Protein AF-A0A9W6TQU8-F1 (afdb_monomer_lite)

Structure (mmCIF, N/CA/C/O backbone):
data_AF-A0A9W6TQU8-F1
#
_entry.id   AF-A0A9W6TQU8-F1
#
loop_
_atom_site.group_PDB
_atom_site.id
_atom_site.type_symbol
_atom_site.label_atom_id
_atom_site.label_alt_id
_atom_site.label_comp_id
_atom_site.label_asym_id
_atom_site.label_entity_id
_atom_site.label_seq_id
_atom_site.pdbx_PDB_ins_code
_atom_site.Cartn_x
_atom_site.Cartn_y
_atom_site.Cartn_z
_atom_site.occupancy
_atom_site.B_iso_or_equiv
_atom_site.auth_seq_id
_atom_site.auth_comp_id
_atom_site.auth_asym_id
_atom_site.auth_atom_id
_atom_site.pdbx_PDB_model_num
ATOM 1 N N . MET A 1 1 ? 0.320 48.244 9.649 1.00 40.88 1 MET A N 1
ATOM 2 C CA . MET A 1 1 ? 0.450 46.992 8.879 1.00 40.88 1 MET A CA 1
ATOM 3 C C . MET A 1 1 ? -0.701 47.000 7.885 1.00 40.88 1 MET A C 1
ATOM 5 O O . MET A 1 1 ? -1.806 46.670 8.280 1.00 40.88 1 MET A O 1
ATOM 9 N N . SER A 1 2 ? -0.618 47.797 6.825 1.00 43.78 2 SER A N 1
ATOM 10 C CA . SER A 1 2 ? 0.072 47.586 5.537 1.00 43.78 2 SER A CA 1
ATOM 11 C C . SER A 1 2 ? -1.009 47.312 4.492 1.00 43.78 2 SER A C 1
ATOM 13 O O . SER A 1 2 ? -1.673 46.282 4.547 1.00 43.78 2 SER A O 1
ATOM 15 N N . GLU A 1 3 ? -1.214 48.307 3.631 1.00 45.12 3 GLU A N 1
ATOM 16 C CA . GLU A 1 3 ? -2.130 48.325 2.491 1.00 45.12 3 GLU A CA 1
ATOM 17 C C . GLU A 1 3 ? -1.761 47.236 1.476 1.00 45.12 3 GLU A C 1
ATOM 19 O O . GLU A 1 3 ? -0.584 46.993 1.213 1.00 45.12 3 GLU A O 1
ATOM 24 N N . ILE A 1 4 ? -2.775 46.584 0.907 1.00 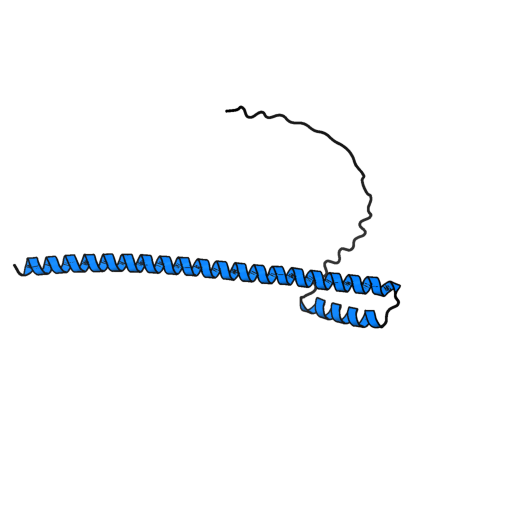45.75 4 ILE A N 1
ATOM 25 C CA . ILE A 1 4 ? -2.624 45.740 -0.279 1.00 45.75 4 ILE A CA 1
ATOM 26 C C . ILE A 1 4 ? -2.769 46.671 -1.481 1.00 45.75 4 ILE A C 1
ATOM 28 O O . ILE A 1 4 ? -3.849 47.204 -1.726 1.00 45.75 4 ILE A O 1
ATOM 32 N N . VAL A 1 5 ? -1.658 46.887 -2.179 1.00 48.31 5 VAL A N 1
ATOM 33 C CA . VAL A 1 5 ? -1.605 47.571 -3.471 1.00 48.31 5 VAL A CA 1
ATOM 34 C C . VAL A 1 5 ? -1.858 46.528 -4.558 1.00 48.31 5 VAL A C 1
ATOM 36 O O . VAL A 1 5 ? -1.161 45.514 -4.613 1.00 48.31 5 VAL A O 1
ATOM 39 N N . SER A 1 6 ? -2.861 46.785 -5.392 1.00 49.47 6 SER A N 1
ATOM 40 C CA . SER A 1 6 ? -3.073 46.140 -6.690 1.00 49.47 6 SER A CA 1
ATOM 41 C C . SER A 1 6 ? -2.613 47.105 -7.783 1.00 49.47 6 SER A C 1
ATOM 43 O O . SER A 1 6 ? -2.962 48.274 -7.673 1.00 49.47 6 SER A O 1
ATOM 45 N N . GLU A 1 7 ? -1.873 46.614 -8.782 1.00 53.84 7 GLU A N 1
ATOM 46 C CA . GLU A 1 7 ? -1.603 47.162 -10.140 1.00 53.84 7 GLU A CA 1
ATOM 47 C C . GLU A 1 7 ? -0.506 46.240 -10.736 1.00 53.84 7 GLU A C 1
ATOM 49 O O . GLU A 1 7 ? 0.522 46.033 -10.093 1.00 53.84 7 GLU A O 1
ATOM 54 N N . GLU A 1 8 ? -0.788 45.337 -11.681 1.00 52.84 8 GLU A N 1
ATOM 55 C CA . GLU A 1 8 ? -0.974 45.472 -13.145 1.00 52.84 8 GLU A CA 1
ATOM 56 C C . GLU A 1 8 ? 0.306 45.788 -13.963 1.00 52.84 8 GLU A C 1
ATOM 58 O O . GLU A 1 8 ? 1.149 46.586 -13.566 1.00 52.84 8 GLU A O 1
ATOM 63 N N . ASP A 1 9 ? 0.374 45.104 -15.116 1.00 45.53 9 ASP A N 1
ATOM 64 C CA . ASP A 1 9 ? 1.090 45.399 -16.371 1.00 45.53 9 ASP A CA 1
ATOM 65 C C . ASP A 1 9 ? 2.457 44.760 -16.722 1.00 45.53 9 ASP A C 1
ATOM 67 O O . ASP A 1 9 ? 3.528 45.096 -16.217 1.00 45.53 9 ASP A O 1
ATOM 71 N N . ASP A 1 10 ? 2.354 43.831 -17.688 1.00 49.56 10 ASP A N 1
ATOM 72 C CA . ASP A 1 10 ? 3.027 43.777 -18.995 1.00 49.56 10 ASP A CA 1
ATOM 73 C C . ASP A 1 10 ? 4.530 44.081 -19.108 1.00 49.56 10 ASP A C 1
ATOM 75 O O . ASP A 1 10 ? 4.965 45.230 -19.064 1.00 49.56 10 ASP A O 1
ATOM 79 N N . ASN A 1 11 ? 5.305 43.070 -19.536 1.00 48.34 11 ASN A N 1
ATOM 80 C CA . ASN A 1 11 ? 6.217 43.310 -20.657 1.00 48.34 11 ASN A CA 1
ATOM 81 C C . ASN A 1 11 ? 6.527 42.056 -21.493 1.00 48.34 11 ASN A C 1
ATOM 83 O O . ASN A 1 11 ? 7.055 41.051 -21.017 1.00 48.34 11 ASN A O 1
ATOM 87 N N . SER A 1 12 ? 6.219 42.203 -22.776 1.00 48.81 12 SER A N 1
ATOM 88 C CA . SER A 1 12 ? 6.588 41.378 -23.921 1.00 48.81 12 SER A CA 1
ATOM 89 C C . SER A 1 12 ? 8.109 41.288 -24.112 1.00 48.81 12 SER A C 1
ATOM 91 O O . SER A 1 12 ? 8.805 42.298 -24.019 1.00 48.81 12 SER A O 1
ATOM 93 N N . SER A 1 13 ? 8.620 40.116 -24.504 1.00 51.28 13 SER A N 1
ATOM 94 C CA . SER A 1 13 ? 9.590 40.079 -25.604 1.00 51.28 13 SER A CA 1
ATOM 95 C C . SER A 1 13 ? 9.556 38.735 -26.329 1.00 51.28 13 SER A C 1
ATOM 97 O O . SER A 1 13 ? 9.831 37.681 -25.755 1.00 51.28 13 SER A O 1
ATOM 99 N N . GLU A 1 14 ? 9.230 38.829 -27.608 1.00 54.16 14 GLU A N 1
ATOM 100 C CA . GLU A 1 14 ? 9.366 37.830 -28.659 1.00 54.16 14 GLU A CA 1
ATOM 101 C C . GLU A 1 14 ? 10.739 37.138 -28.626 1.00 54.16 14 GLU A C 1
ATOM 103 O O . GLU A 1 14 ? 11.772 37.778 -28.430 1.00 54.16 14 GLU A O 1
ATOM 108 N N . GLY A 1 15 ? 10.754 35.824 -28.849 1.00 38.88 15 GLY A N 1
ATOM 109 C CA . GLY A 1 15 ? 11.986 35.043 -28.904 1.00 38.88 15 GLY A CA 1
ATOM 110 C C . GLY A 1 15 ? 11.756 33.672 -29.523 1.00 38.88 15 GLY A C 1
ATOM 111 O O . GLY A 1 15 ? 11.471 32.713 -28.818 1.00 38.88 15 GLY A O 1
ATOM 112 N N . ASP A 1 16 ? 11.890 33.631 -30.846 1.00 43.00 16 ASP A N 1
ATOM 113 C CA . ASP A 1 16 ? 12.084 32.460 -31.703 1.00 43.00 16 ASP A CA 1
ATOM 114 C C . ASP A 1 16 ? 11.022 31.353 -31.679 1.00 43.00 16 ASP A C 1
ATOM 116 O O . ASP A 1 16 ? 11.099 30.335 -30.987 1.00 43.00 16 ASP A O 1
ATOM 120 N N . ILE A 1 17 ? 10.095 31.505 -32.626 1.00 40.75 17 ILE A N 1
ATOM 121 C CA . ILE A 1 17 ? 9.400 30.403 -33.284 1.00 40.75 17 ILE A CA 1
ATOM 122 C C . ILE A 1 17 ? 10.469 29.522 -33.951 1.00 40.75 17 ILE A C 1
ATOM 124 O O . ILE A 1 17 ? 10.857 29.724 -35.099 1.00 40.75 17 ILE A O 1
ATOM 128 N N . CYS A 1 18 ? 10.975 28.529 -33.222 1.00 38.09 18 CYS A N 1
ATOM 129 C CA . CYS A 1 18 ? 11.589 27.369 -33.850 1.00 38.09 18 CYS A CA 1
ATOM 130 C C . CYS A 1 18 ? 10.469 26.582 -34.535 1.00 38.09 18 CYS A C 1
ATOM 132 O O . CYS A 1 18 ? 9.783 25.788 -33.890 1.00 38.09 18 CYS A O 1
ATOM 134 N N . GLU A 1 19 ? 10.303 26.784 -35.844 1.00 51.03 19 GLU A N 1
ATOM 135 C CA . GLU A 1 19 ? 9.623 25.841 -36.733 1.00 51.03 19 GLU A CA 1
ATOM 136 C C . GLU A 1 19 ? 10.401 24.517 -36.722 1.00 51.03 19 GLU A C 1
ATOM 138 O O . GLU A 1 19 ? 11.203 24.205 -37.600 1.00 51.03 19 GLU A O 1
ATOM 143 N N . ARG A 1 20 ? 10.210 23.730 -35.664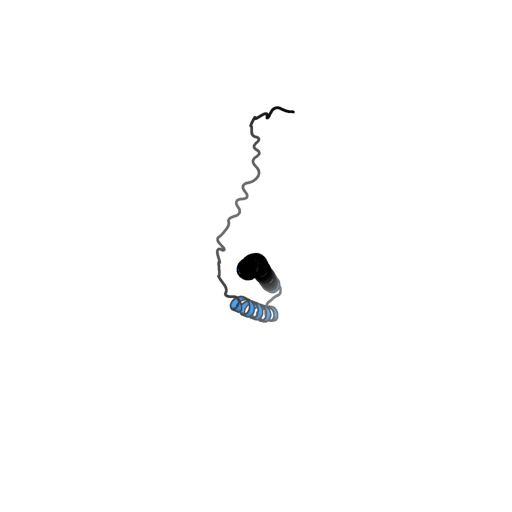 1.00 46.44 20 ARG A N 1
ATOM 144 C CA . ARG A 1 20 ? 10.575 22.325 -35.654 1.00 46.44 20 ARG A CA 1
ATOM 145 C C . ARG A 1 20 ? 9.352 21.594 -36.165 1.00 46.44 20 ARG A C 1
ATOM 147 O O . ARG A 1 20 ? 8.390 21.415 -35.426 1.00 46.44 20 ARG A O 1
ATOM 154 N N . THR A 1 21 ? 9.402 21.210 -37.434 1.00 43.12 21 THR A N 1
ATOM 155 C CA . THR A 1 21 ? 8.532 20.199 -38.029 1.00 43.12 21 THR A CA 1
ATOM 156 C C . THR A 1 21 ? 8.521 18.978 -37.107 1.00 43.12 21 THR A C 1
ATOM 158 O O . THR A 1 21 ? 9.438 18.156 -37.119 1.00 43.12 21 THR A O 1
ATOM 161 N N . THR A 1 22 ? 7.524 18.898 -36.227 1.00 46.09 22 THR A N 1
ATOM 162 C CA . THR A 1 22 ? 7.189 17.678 -35.504 1.00 46.09 22 THR A CA 1
ATOM 163 C C . THR A 1 22 ? 6.449 16.803 -36.492 1.00 46.09 22 THR A C 1
ATOM 165 O O . THR A 1 22 ? 5.222 16.731 -36.471 1.00 46.09 22 THR A O 1
ATOM 168 N N . ASP A 1 23 ? 7.210 16.189 -37.395 1.00 39.19 23 ASP A N 1
ATOM 169 C CA . ASP A 1 23 ? 6.730 15.010 -38.089 1.00 39.19 23 ASP A CA 1
ATOM 170 C C . ASP A 1 23 ? 6.422 13.974 -37.009 1.00 39.19 23 ASP A C 1
ATOM 172 O O . ASP A 1 23 ? 7.301 13.518 -36.271 1.00 39.19 23 ASP A O 1
ATOM 176 N N . GLU A 1 24 ? 5.122 13.730 -36.876 1.00 50.84 24 GLU A N 1
ATOM 177 C CA . GLU A 1 24 ? 4.465 12.652 -36.158 1.00 50.84 24 GLU A CA 1
ATOM 178 C C . GLU A 1 24 ? 5.359 11.420 -35.988 1.00 50.84 24 GLU A C 1
ATOM 180 O O . GLU A 1 24 ? 5.530 10.607 -36.892 1.00 50.84 24 GLU A O 1
ATOM 185 N N . TRP A 1 25 ? 5.849 11.222 -34.768 1.00 44.34 25 TRP A N 1
ATOM 186 C CA . TRP A 1 25 ? 6.158 9.886 -34.268 1.00 44.34 25 TRP A CA 1
ATOM 187 C C . TRP A 1 25 ? 5.278 9.620 -33.053 1.00 44.34 25 TRP A C 1
ATOM 189 O O . TRP A 1 25 ? 5.750 9.362 -31.949 1.00 44.34 25 TRP A O 1
ATOM 199 N N . SER A 1 26 ? 3.967 9.702 -33.278 1.00 44.62 26 SER A N 1
ATOM 200 C CA . SER A 1 26 ? 2.951 9.173 -32.372 1.00 44.62 26 SER A CA 1
ATOM 201 C C . SER A 1 26 ? 2.917 7.651 -32.516 1.00 44.62 26 SER A C 1
ATOM 203 O O . SER A 1 26 ? 2.036 7.089 -33.158 1.00 44.62 26 SER A O 1
ATOM 205 N N . LEU A 1 27 ? 3.911 6.974 -31.943 1.00 45.50 27 LEU A N 1
ATOM 206 C CA . LEU A 1 27 ? 3.827 5.548 -31.628 1.00 45.50 27 LEU A CA 1
ATOM 207 C C . LEU A 1 27 ? 3.623 5.432 -30.117 1.00 45.50 27 LEU A C 1
ATOM 209 O O . LEU A 1 27 ? 4.539 5.097 -29.370 1.00 45.50 27 LEU A O 1
ATOM 213 N N . GLU A 1 28 ? 2.400 5.728 -29.670 1.00 50.53 28 GLU A N 1
ATOM 214 C CA . GLU A 1 28 ? 1.880 5.183 -28.412 1.00 50.53 28 GLU A CA 1
ATOM 215 C C . GLU A 1 28 ? 1.642 3.679 -28.608 1.00 50.53 28 GLU A C 1
ATOM 217 O O . GLU A 1 28 ? 0.516 3.192 -28.718 1.00 50.53 28 GLU A O 1
ATOM 222 N N . GLU A 1 29 ? 2.725 2.913 -28.707 1.00 55.97 29 GLU A N 1
ATOM 223 C CA . GLU A 1 29 ? 2.641 1.465 -28.591 1.00 55.97 29 GLU A CA 1
ATOM 224 C C . GLU A 1 29 ? 2.562 1.117 -27.104 1.00 55.97 29 GLU A C 1
ATOM 226 O O . GLU A 1 29 ? 3.557 1.131 -26.381 1.00 55.97 29 GLU A O 1
ATOM 231 N N . ASN A 1 30 ? 1.346 0.818 -26.644 1.00 47.28 30 ASN A N 1
ATOM 232 C CA . ASN A 1 30 ? 1.085 0.226 -25.333 1.00 47.28 30 ASN A CA 1
ATOM 233 C C . ASN A 1 30 ? 1.622 -1.215 -25.301 1.00 47.28 30 ASN A C 1
ATOM 235 O O . ASN A 1 30 ? 0.871 -2.181 -25.451 1.00 47.28 30 ASN A O 1
ATOM 239 N N . TYR A 1 31 ? 2.934 -1.356 -25.142 1.00 49.22 31 TYR A N 1
ATOM 240 C CA . TYR A 1 31 ? 3.597 -2.639 -24.948 1.00 49.22 31 TYR A CA 1
ATOM 241 C C . TYR A 1 31 ? 3.304 -3.169 -23.542 1.00 49.22 31 TYR A C 1
ATOM 243 O O . TYR A 1 31 ? 3.503 -2.473 -22.546 1.00 49.22 31 TYR A O 1
ATOM 251 N N . LYS A 1 32 ? 2.809 -4.408 -23.447 1.00 60.16 32 LYS A N 1
ATOM 252 C CA . LYS A 1 32 ? 2.588 -5.072 -22.155 1.00 60.16 32 LYS A CA 1
ATOM 253 C C . LYS A 1 32 ? 3.941 -5.362 -21.500 1.00 60.16 32 LYS A C 1
ATOM 255 O O . LYS A 1 32 ? 4.950 -5.480 -22.185 1.00 60.16 32 LYS A O 1
ATOM 260 N N . GLU A 1 33 ? 3.968 -5.533 -20.178 1.00 55.88 33 GLU A N 1
ATOM 261 C CA . GLU A 1 33 ? 5.193 -5.736 -19.378 1.00 55.88 33 GLU A CA 1
ATOM 262 C C . GLU A 1 33 ? 6.138 -6.820 -19.954 1.00 55.88 33 GLU A C 1
ATOM 264 O O . GLU A 1 33 ? 7.355 -6.645 -19.956 1.00 55.88 33 GLU A O 1
ATOM 269 N N . GLY A 1 34 ? 5.587 -7.877 -20.570 1.00 57.78 34 GLY A N 1
ATOM 270 C CA . GLY A 1 34 ? 6.356 -8.931 -21.252 1.00 57.78 34 GLY A CA 1
ATOM 271 C C . GLY A 1 34 ? 6.918 -8.571 -22.636 1.00 57.78 34 GLY A C 1
ATOM 272 O O . GLY A 1 34 ? 7.892 -9.179 -23.077 1.00 57.78 34 GLY A O 1
ATOM 273 N N . ASP A 1 35 ? 6.365 -7.570 -23.317 1.00 63.75 35 ASP A N 1
ATOM 274 C CA . ASP A 1 35 ? 6.811 -7.166 -24.652 1.00 63.75 35 ASP A CA 1
ATOM 275 C C . ASP A 1 35 ? 8.149 -6.415 -24.579 1.00 63.75 35 ASP A C 1
ATOM 277 O O . ASP A 1 35 ? 8.991 -6.550 -25.465 1.00 63.75 35 ASP A O 1
ATOM 281 N N . THR A 1 36 ? 8.407 -5.686 -23.488 1.00 68.44 36 THR A N 1
ATOM 282 C CA . THR A 1 36 ? 9.668 -4.945 -23.307 1.00 68.44 36 THR A CA 1
ATOM 283 C C . THR A 1 36 ? 10.877 -5.867 -23.123 1.00 68.44 36 THR A C 1
ATOM 285 O O . THR A 1 36 ? 11.957 -5.564 -23.631 1.00 68.44 36 THR A O 1
ATOM 288 N N . ASP A 1 37 ? 10.703 -7.014 -22.459 1.00 74.50 37 ASP A N 1
ATOM 289 C CA . ASP A 1 37 ? 11.746 -8.032 -22.281 1.00 74.50 37 ASP A CA 1
ATOM 290 C C . ASP A 1 37 ? 12.050 -8.773 -23.585 1.00 74.50 37 ASP A C 1
ATOM 292 O O . ASP A 1 37 ? 13.212 -8.990 -23.936 1.00 74.50 37 ASP A O 1
ATOM 296 N N . VAL A 1 38 ? 11.012 -9.111 -24.353 1.00 76.75 38 VAL A N 1
ATOM 297 C CA . VAL A 1 38 ? 11.171 -9.720 -25.680 1.00 76.75 38 VAL A CA 1
ATOM 298 C C . VAL A 1 38 ? 11.884 -8.755 -26.629 1.00 76.75 38 VAL A C 1
ATOM 300 O O . VAL A 1 38 ? 12.800 -9.156 -27.350 1.00 76.75 38 VAL A O 1
ATOM 303 N N . VAL A 1 39 ? 11.527 -7.469 -26.589 1.00 78.69 39 VAL A N 1
ATOM 304 C CA . VAL A 1 39 ? 12.180 -6.428 -27.390 1.00 78.69 39 VAL A CA 1
ATOM 305 C C . VAL A 1 39 ? 13.630 -6.212 -26.945 1.00 78.69 39 VAL A C 1
ATOM 307 O O . VAL A 1 39 ? 14.506 -6.118 -27.804 1.00 78.69 39 VAL A O 1
ATOM 310 N N . ALA A 1 40 ? 13.926 -6.188 -25.643 1.00 80.19 40 ALA A N 1
ATOM 311 C CA . ALA A 1 40 ? 15.298 -6.085 -25.140 1.00 80.19 40 ALA A CA 1
ATOM 312 C C . ALA A 1 40 ? 16.160 -7.282 -25.579 1.00 80.19 40 ALA A C 1
ATOM 314 O O . ALA A 1 40 ? 17.283 -7.107 -26.056 1.00 80.19 40 ALA A O 1
ATOM 315 N N . ASN A 1 41 ? 15.624 -8.501 -25.521 1.00 81.81 41 ASN A N 1
ATOM 316 C CA . ASN A 1 41 ? 16.331 -9.686 -26.006 1.00 81.81 41 ASN A CA 1
ATOM 317 C C . ASN A 1 41 ? 16.572 -9.625 -27.521 1.00 81.81 41 ASN A C 1
ATOM 319 O O . ASN A 1 41 ? 17.694 -9.853 -27.969 1.00 81.81 41 ASN A O 1
ATOM 323 N N . GLY A 1 42 ? 15.568 -9.218 -28.304 1.00 78.75 42 GLY A N 1
ATOM 324 C CA . GLY A 1 42 ? 15.713 -9.035 -29.751 1.00 78.75 42 GLY A CA 1
ATOM 325 C C . GLY A 1 42 ? 16.751 -7.971 -30.127 1.00 78.75 42 GLY A C 1
ATOM 326 O O . GLY A 1 42 ? 17.536 -8.169 -31.053 1.00 78.75 42 GLY A O 1
ATOM 327 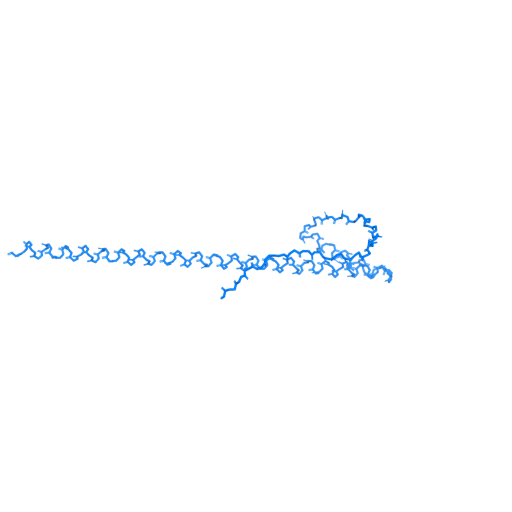N N . ILE A 1 43 ? 16.817 -6.865 -29.379 1.00 79.06 43 ILE A N 1
ATOM 328 C CA . ILE A 1 43 ? 17.837 -5.821 -29.566 1.00 79.06 43 ILE A CA 1
ATOM 329 C C . ILE A 1 43 ? 19.229 -6.348 -29.202 1.00 79.06 43 ILE A C 1
ATOM 331 O O . ILE A 1 43 ? 20.195 -6.038 -29.894 1.00 79.06 43 ILE A O 1
ATOM 335 N N . THR A 1 44 ? 19.342 -7.158 -28.146 1.00 80.19 44 THR A N 1
ATOM 336 C CA . THR A 1 44 ? 20.617 -7.766 -27.734 1.00 80.19 44 THR A CA 1
ATOM 337 C C . THR A 1 44 ? 21.158 -8.692 -28.820 1.00 80.19 44 THR A C 1
ATOM 339 O O . THR A 1 44 ? 22.342 -8.629 -29.141 1.00 80.19 44 THR A O 1
ATOM 342 N N . SER A 1 45 ? 20.290 -9.498 -29.437 1.00 78.62 45 SER A N 1
ATOM 343 C CA . SER A 1 45 ? 20.655 -10.337 -30.582 1.00 78.62 45 SER A CA 1
ATOM 344 C C . SER A 1 45 ? 21.047 -9.501 -31.805 1.00 78.62 45 SER A C 1
ATOM 346 O O . SER A 1 45 ? 22.075 -9.774 -32.416 1.00 78.62 45 SER A O 1
ATOM 348 N N . ALA A 1 46 ? 20.304 -8.435 -32.121 1.00 74.12 46 ALA A N 1
ATOM 349 C CA . ALA A 1 46 ? 20.622 -7.553 -33.248 1.00 74.12 46 ALA A CA 1
ATOM 350 C C . ALA A 1 46 ? 21.960 -6.808 -33.070 1.00 74.12 46 ALA A C 1
ATOM 352 O O . ALA A 1 46 ? 22.701 -6.625 -34.031 1.00 74.12 46 ALA A O 1
ATOM 353 N N . LEU A 1 47 ? 22.315 -6.423 -31.839 1.00 76.50 47 LEU A N 1
ATOM 354 C CA . LEU A 1 47 ? 23.587 -5.759 -31.523 1.00 76.50 47 LEU A CA 1
ATOM 355 C C . LEU A 1 47 ? 24.830 -6.615 -31.819 1.00 76.50 47 LEU A C 1
ATOM 357 O O . LEU A 1 47 ? 25.921 -6.056 -31.938 1.00 76.50 47 LEU A O 1
ATOM 361 N N . LEU A 1 48 ? 24.683 -7.941 -31.925 1.00 75.25 48 LEU A N 1
ATOM 362 C CA . LEU A 1 48 ? 25.777 -8.864 -32.242 1.00 75.25 48 LEU A CA 1
ATOM 363 C C . LEU A 1 48 ? 26.071 -8.957 -33.748 1.00 75.25 48 LEU A C 1
ATOM 365 O O . LEU A 1 48 ? 27.182 -9.325 -34.118 1.00 75.25 48 LEU A O 1
ATOM 369 N N . GLU A 1 49 ? 25.105 -8.618 -34.604 1.00 76.56 49 GLU A N 1
ATOM 370 C CA . GLU A 1 49 ? 25.177 -8.846 -36.059 1.00 76.56 49 GLU A CA 1
ATOM 371 C C . GLU A 1 49 ? 25.269 -7.549 -36.884 1.00 76.56 49 GLU A C 1
ATOM 373 O O . GLU A 1 49 ? 25.515 -7.583 -38.090 1.00 76.56 49 GLU A O 1
ATOM 378 N N . VAL A 1 50 ? 25.072 -6.394 -36.248 1.00 76.12 50 VAL A N 1
ATOM 379 C CA . VAL A 1 50 ? 24.866 -5.102 -36.913 1.00 76.12 50 VAL A CA 1
ATOM 380 C C . VAL A 1 50 ? 26.147 -4.251 -37.009 1.00 76.12 50 VAL A C 1
ATOM 382 O O . VAL A 1 50 ? 26.972 -4.229 -36.098 1.00 76.12 50 VAL A O 1
ATOM 385 N N . ASN A 1 51 ? 26.280 -3.501 -38.114 1.00 75.44 51 ASN A N 1
ATOM 386 C CA . ASN A 1 51 ? 27.362 -2.539 -38.376 1.00 75.44 51 ASN A CA 1
ATOM 387 C C . ASN A 1 51 ? 27.380 -1.374 -37.357 1.00 75.44 51 ASN A C 1
ATOM 389 O O . ASN A 1 51 ? 26.340 -0.969 -36.834 1.00 75.44 51 ASN A O 1
ATOM 393 N N . ASP A 1 52 ? 28.548 -0.772 -37.121 1.00 73.50 52 ASP A N 1
ATOM 394 C CA . ASP A 1 52 ? 28.781 0.206 -36.045 1.00 73.50 52 ASP A CA 1
ATOM 395 C C . ASP A 1 52 ? 27.844 1.432 -36.079 1.00 73.50 52 ASP A C 1
ATOM 397 O O . ASP A 1 52 ? 27.524 1.989 -35.027 1.00 73.50 52 ASP A O 1
ATOM 401 N N . GLY A 1 53 ? 27.343 1.826 -37.257 1.00 75.31 53 GLY A N 1
ATOM 402 C CA . GLY A 1 53 ? 26.395 2.940 -37.406 1.00 75.31 53 GLY A CA 1
ATOM 403 C C . GLY A 1 53 ? 25.012 2.681 -36.792 1.00 75.31 53 GLY A C 1
ATOM 404 O O . GLY A 1 53 ? 24.439 3.560 -36.151 1.00 75.31 53 GLY A O 1
ATOM 405 N N . ASP A 1 54 ? 24.494 1.461 -36.919 1.00 78.69 54 ASP A N 1
ATOM 406 C CA . ASP A 1 54 ? 23.183 1.077 -36.378 1.00 78.69 54 ASP A CA 1
ATOM 407 C C . ASP A 1 54 ? 23.289 0.592 -34.924 1.00 78.69 54 ASP A C 1
ATOM 409 O O . ASP A 1 54 ? 22.329 0.669 -34.151 1.00 78.69 54 ASP A O 1
ATOM 413 N N . LYS A 1 55 ? 24.486 0.168 -34.502 1.00 82.75 55 LYS A N 1
ATOM 414 C CA . LYS A 1 55 ? 24.782 -0.249 -33.127 1.00 82.75 55 LYS A CA 1
ATOM 415 C C . LYS A 1 55 ? 24.437 0.837 -32.107 1.00 82.75 55 LYS A C 1
ATOM 417 O O . LYS A 1 55 ? 23.810 0.543 -31.091 1.00 82.75 55 LYS A O 1
ATOM 422 N N . ALA A 1 56 ? 24.757 2.099 -32.402 1.00 85.06 56 ALA A N 1
ATOM 423 C CA . ALA A 1 56 ? 24.424 3.230 -31.533 1.00 85.06 56 ALA A CA 1
ATOM 424 C C . ALA A 1 56 ? 22.905 3.386 -31.321 1.00 85.06 56 ALA A C 1
ATOM 426 O O . ALA A 1 56 ? 22.451 3.598 -30.195 1.00 85.06 56 ALA A O 1
ATOM 427 N N . LYS A 1 57 ? 22.102 3.208 -32.379 1.00 86.12 57 LYS A N 1
ATOM 428 C CA . LYS A 1 57 ? 20.632 3.266 -32.318 1.00 86.12 57 LYS A CA 1
ATOM 429 C C . LYS A 1 57 ? 20.061 2.144 -31.451 1.00 86.12 57 LYS A C 1
ATOM 431 O O . LYS A 1 57 ? 19.186 2.390 -30.619 1.00 86.12 57 LYS A O 1
ATOM 436 N N . TYR A 1 58 ? 20.564 0.923 -31.620 1.00 83.81 58 TYR A N 1
ATOM 437 C CA . TYR A 1 58 ? 20.139 -0.220 -30.815 1.00 83.81 58 TYR A CA 1
ATOM 438 C C . TYR A 1 58 ? 20.563 -0.088 -29.345 1.00 83.81 58 TYR A C 1
ATOM 440 O O . TYR A 1 58 ? 19.758 -0.374 -28.459 1.00 83.81 58 TYR A O 1
ATOM 448 N N . MET A 1 59 ? 21.765 0.428 -29.062 1.00 86.19 59 MET A N 1
ATOM 449 C CA . MET A 1 59 ? 22.200 0.715 -27.689 1.00 86.19 59 MET A CA 1
ATOM 450 C C . MET A 1 59 ? 21.338 1.793 -27.029 1.00 86.19 59 MET A C 1
ATOM 452 O O . MET A 1 59 ? 20.909 1.614 -25.892 1.00 86.19 59 MET A O 1
ATOM 456 N N . TYR A 1 60 ? 21.019 2.876 -27.743 1.00 88.62 60 TYR A N 1
ATOM 457 C CA . TYR A 1 60 ? 20.104 3.898 -27.235 1.00 88.62 60 TYR A CA 1
ATOM 458 C C . TYR A 1 60 ? 18.721 3.310 -26.922 1.00 88.62 60 TYR A C 1
ATOM 460 O O . TYR A 1 60 ? 18.179 3.547 -25.843 1.00 88.62 60 TYR A O 1
ATOM 468 N N . LYS A 1 61 ? 18.171 2.485 -27.826 1.00 89.19 61 LYS A N 1
ATOM 469 C CA . LYS A 1 61 ? 16.880 1.817 -27.604 1.00 89.19 61 LYS A CA 1
ATOM 470 C C . LYS A 1 61 ? 16.920 0.908 -26.371 1.00 89.19 61 LYS A C 1
ATOM 472 O O . LYS A 1 61 ? 15.966 0.913 -25.601 1.00 89.19 61 LYS A O 1
ATOM 477 N N . MET A 1 62 ? 18.024 0.191 -26.150 1.00 88.69 62 MET A N 1
ATOM 478 C CA . MET A 1 62 ? 18.217 -0.628 -24.950 1.00 88.69 62 MET A CA 1
ATOM 479 C C . MET A 1 62 ? 18.211 0.212 -23.671 1.00 88.69 62 MET A C 1
ATOM 481 O O . MET A 1 62 ? 17.463 -0.087 -22.745 1.00 88.69 62 MET A O 1
ATOM 485 N N . MET A 1 63 ? 19.012 1.280 -23.634 1.00 89.00 63 MET A N 1
ATOM 486 C CA . MET A 1 63 ? 19.107 2.166 -22.470 1.00 89.00 63 MET A CA 1
ATOM 487 C C . MET A 1 63 ? 17.756 2.811 -22.150 1.00 89.00 63 MET A C 1
ATOM 489 O O . MET A 1 63 ? 17.365 2.885 -20.988 1.00 89.00 63 MET A O 1
ATOM 493 N N . ARG A 1 64 ? 17.004 3.223 -23.179 1.00 92.06 64 ARG A N 1
ATOM 494 C CA . ARG A 1 64 ? 15.661 3.787 -23.007 1.00 92.06 64 ARG A CA 1
ATOM 495 C C . ARG A 1 64 ? 14.695 2.782 -22.377 1.00 92.06 64 ARG A C 1
ATOM 497 O O . ARG A 1 64 ? 13.996 3.138 -21.438 1.00 92.06 64 ARG A O 1
ATOM 504 N N . LEU A 1 65 ? 14.678 1.539 -22.864 1.00 90.00 65 LEU A N 1
ATOM 505 C CA . LEU A 1 65 ? 13.808 0.484 -22.327 1.00 90.00 65 LEU A CA 1
ATOM 506 C C . LEU A 1 65 ? 14.171 0.108 -20.885 1.00 90.00 65 LEU A C 1
ATOM 508 O O . LEU A 1 65 ? 13.286 -0.137 -20.070 1.00 90.00 65 LEU A O 1
ATOM 512 N N . GLN A 1 66 ? 15.465 0.081 -20.556 1.00 89.81 66 GLN A N 1
ATOM 513 C CA . GLN A 1 66 ? 15.920 -0.144 -19.182 1.00 89.81 66 GLN A CA 1
ATOM 514 C C . GLN A 1 66 ? 15.461 0.982 -18.254 1.00 89.81 66 GLN A C 1
ATOM 516 O O . GLN A 1 66 ? 14.887 0.710 -17.203 1.00 89.81 66 GLN A O 1
ATOM 521 N N . PHE A 1 67 ? 15.639 2.237 -18.671 1.00 92.25 67 PHE A N 1
ATOM 522 C CA . PHE A 1 67 ? 15.190 3.395 -17.903 1.00 92.25 67 PHE A CA 1
ATOM 523 C C . PHE A 1 67 ? 13.675 3.379 -17.653 1.00 92.25 67 PHE A C 1
ATOM 525 O O . PHE A 1 67 ? 13.223 3.623 -16.536 1.00 92.25 67 PHE A O 1
ATOM 532 N N . GLU A 1 68 ? 12.888 3.060 -18.680 1.00 90.62 68 GLU A N 1
ATOM 533 C CA . GLU A 1 68 ? 11.428 2.992 -18.588 1.00 90.62 68 GLU A CA 1
ATOM 534 C C . GLU A 1 68 ? 10.975 1.905 -17.602 1.00 90.62 68 GLU A C 1
ATOM 536 O O . GLU A 1 68 ? 10.138 2.166 -16.737 1.00 90.62 68 GLU A O 1
ATOM 541 N N . ARG A 1 69 ? 11.617 0.730 -17.639 1.00 89.25 69 ARG A N 1
ATOM 542 C CA . ARG A 1 69 ? 11.385 -0.352 -16.673 1.00 89.25 69 ARG A CA 1
ATOM 543 C C . ARG A 1 69 ? 11.722 0.060 -15.246 1.00 89.25 69 ARG A C 1
ATOM 545 O O . ARG A 1 69 ? 10.924 -0.165 -14.343 1.00 89.25 69 ARG A O 1
ATOM 552 N N . GLU A 1 70 ? 12.897 0.645 -15.028 1.00 91.75 70 GLU A N 1
ATOM 553 C CA . GLU A 1 70 ? 13.312 1.089 -13.693 1.00 91.75 70 GLU A CA 1
ATOM 554 C C . GLU A 1 70 ? 12.362 2.141 -13.123 1.00 91.75 70 GLU A C 1
ATOM 556 O O . GLU A 1 70 ? 12.086 2.159 -11.922 1.00 91.75 70 GLU A O 1
ATOM 561 N N . HIS A 1 71 ? 11.867 3.036 -13.974 1.00 91.44 71 HIS A N 1
ATOM 562 C CA . HIS A 1 71 ? 10.916 4.056 -13.574 1.00 91.44 71 HIS A CA 1
ATOM 563 C C . HIS A 1 71 ? 9.554 3.454 -13.212 1.00 91.44 71 HIS A C 1
ATOM 565 O O . HIS A 1 71 ? 8.982 3.817 -12.183 1.00 91.44 71 HIS A O 1
ATOM 571 N N . GLU A 1 72 ? 9.052 2.511 -14.009 1.00 91.62 72 GLU A N 1
ATOM 572 C CA . GLU A 1 72 ? 7.774 1.856 -13.732 1.00 91.62 72 GLU A CA 1
ATOM 573 C C . GLU A 1 72 ? 7.841 0.973 -12.479 1.00 91.62 72 GLU A C 1
ATOM 575 O O . GLU A 1 72 ? 6.944 1.022 -11.637 1.00 91.62 72 GLU A O 1
ATOM 580 N N . GLU A 1 73 ? 8.954 0.268 -12.273 1.00 92.56 73 GLU A N 1
ATOM 581 C CA . GLU A 1 73 ? 9.184 -0.502 -11.051 1.00 92.56 73 GLU A CA 1
ATOM 582 C C . GLU A 1 73 ? 9.208 0.402 -9.812 1.00 92.56 73 GLU A C 1
ATOM 584 O O . GLU A 1 73 ? 8.572 0.092 -8.805 1.00 92.56 73 GLU A O 1
ATOM 589 N N . LYS A 1 74 ? 9.858 1.571 -9.887 1.00 93.00 74 LYS A N 1
ATOM 590 C CA . LYS A 1 74 ? 9.839 2.554 -8.790 1.00 93.00 74 LYS A CA 1
ATOM 591 C C . LYS A 1 74 ? 8.425 3.028 -8.465 1.00 93.00 74 LYS A C 1
ATOM 593 O O . LYS A 1 74 ? 8.075 3.106 -7.288 1.00 93.00 74 LYS A O 1
ATOM 598 N N . LYS A 1 75 ? 7.598 3.320 -9.477 1.00 93.69 75 LYS A N 1
ATOM 599 C CA . LYS A 1 75 ? 6.188 3.680 -9.247 1.00 93.69 75 LYS A CA 1
ATOM 600 C C . LYS A 1 75 ? 5.423 2.544 -8.586 1.00 93.69 75 LYS A C 1
ATOM 602 O O . LYS A 1 75 ? 4.655 2.792 -7.660 1.00 93.69 75 LYS A O 1
ATOM 607 N N . ARG A 1 76 ? 5.629 1.311 -9.054 1.00 93.25 76 ARG A N 1
ATOM 608 C CA . ARG A 1 76 ? 4.968 0.120 -8.517 1.00 93.25 76 ARG A CA 1
ATOM 609 C C . ARG A 1 76 ? 5.307 -0.067 -7.043 1.00 93.25 76 ARG A C 1
ATOM 611 O O . ARG A 1 76 ? 4.394 -0.200 -6.234 1.00 93.25 76 ARG A O 1
ATOM 618 N N . VAL A 1 77 ? 6.593 -0.003 -6.693 1.00 94.75 77 VAL A N 1
ATOM 619 C CA . VAL A 1 77 ? 7.069 -0.104 -5.306 1.00 94.75 77 VAL A CA 1
ATOM 620 C C . VAL A 1 77 ? 6.462 1.000 -4.441 1.00 94.75 77 VAL A C 1
ATOM 622 O O . VAL A 1 77 ? 5.845 0.706 -3.419 1.00 94.75 77 VAL A O 1
ATOM 625 N N . HIS A 1 78 ? 6.527 2.255 -4.887 1.00 94.06 78 HIS A N 1
ATOM 626 C CA . HIS A 1 78 ? 5.941 3.372 -4.148 1.00 94.06 78 HIS A CA 1
ATOM 627 C C . HIS A 1 78 ? 4.434 3.187 -3.914 1.00 94.06 78 HIS A C 1
ATOM 629 O O . HIS A 1 78 ? 3.948 3.337 -2.796 1.00 94.06 78 HIS A O 1
ATOM 635 N N . ALA A 1 79 ? 3.686 2.785 -4.945 1.00 93.56 79 ALA A N 1
ATOM 636 C CA . ALA A 1 79 ? 2.255 2.524 -4.824 1.00 93.56 79 ALA A CA 1
ATOM 637 C C . ALA A 1 79 ? 1.954 1.381 -3.838 1.00 93.56 79 ALA A C 1
ATOM 639 O O . ALA A 1 79 ? 0.965 1.444 -3.102 1.00 93.56 79 ALA A O 1
ATOM 640 N N . THR A 1 80 ? 2.798 0.343 -3.800 1.00 94.44 80 THR A N 1
ATOM 641 C CA . THR A 1 80 ? 2.659 -0.743 -2.822 1.00 94.44 80 THR A CA 1
ATOM 642 C C . THR A 1 80 ? 2.935 -0.272 -1.396 1.00 94.44 80 THR A C 1
ATOM 644 O O . THR A 1 80 ? 2.125 -0.546 -0.512 1.00 94.44 80 THR A O 1
ATOM 647 N N . GLU A 1 81 ? 3.986 0.517 -1.172 1.00 95.50 81 GLU A N 1
ATOM 648 C CA . GLU A 1 81 ? 4.312 1.084 0.143 1.00 95.50 81 GLU A CA 1
ATOM 649 C C . GLU A 1 81 ? 3.210 2.040 0.636 1.00 95.50 81 GLU A C 1
ATOM 651 O O . GLU A 1 81 ? 2.768 1.978 1.787 1.00 95.50 81 GLU A O 1
ATOM 656 N N . GLU A 1 82 ? 2.669 2.887 -0.243 1.00 95.44 82 GLU A N 1
ATOM 657 C CA . GLU A 1 82 ? 1.525 3.749 0.074 1.00 95.44 82 GLU A CA 1
ATOM 658 C C . GLU A 1 82 ? 0.250 2.955 0.392 1.00 95.44 82 GLU A C 1
ATOM 660 O O . GLU A 1 82 ? -0.576 3.369 1.209 1.00 95.44 82 GLU A O 1
ATOM 665 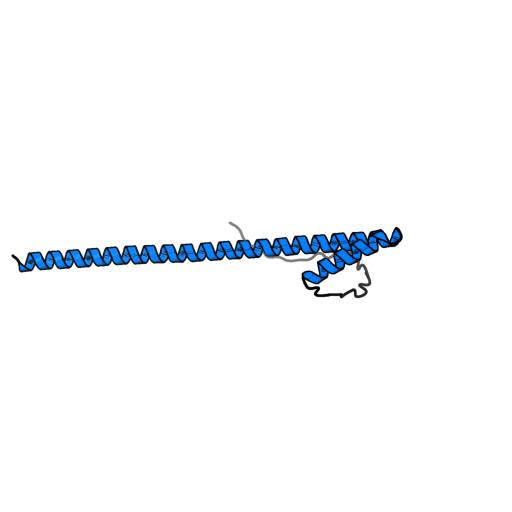N N . ALA A 1 83 ? 0.038 1.813 -0.262 1.00 95.50 83 ALA A N 1
ATOM 666 C CA . ALA A 1 83 ? -1.088 0.941 0.053 1.00 95.50 83 ALA A CA 1
ATOM 667 C C . ALA A 1 83 ? -0.914 0.271 1.426 1.00 95.50 83 ALA A C 1
ATOM 669 O O . ALA A 1 83 ? -1.873 0.186 2.197 1.00 95.50 83 ALA A O 1
ATOM 670 N N . GLU A 1 84 ? 0.297 -0.171 1.761 1.00 95.31 84 GLU A N 1
ATOM 671 C CA . GLU A 1 84 ? 0.611 -0.771 3.061 1.00 95.31 84 GLU A CA 1
ATOM 672 C C . GLU A 1 84 ? 0.490 0.232 4.207 1.00 95.31 84 GLU A C 1
ATOM 674 O O . GLU A 1 84 ? -0.135 -0.062 5.229 1.00 95.31 84 GLU A O 1
ATOM 679 N N . THR A 1 85 ? 1.014 1.444 4.026 1.00 96.31 85 THR A N 1
ATOM 680 C CA . THR A 1 85 ? 0.905 2.516 5.025 1.00 96.31 85 THR A CA 1
ATOM 681 C C . THR A 1 85 ? -0.550 2.899 5.292 1.00 96.31 85 THR A C 1
ATOM 683 O O . THR A 1 85 ? -0.927 3.060 6.458 1.00 96.31 85 THR A O 1
ATOM 686 N N . ARG A 1 86 ? -1.396 2.965 4.251 1.00 96.69 86 ARG A N 1
ATOM 687 C CA . ARG A 1 86 ? -2.846 3.182 4.396 1.00 96.69 86 ARG A CA 1
ATOM 688 C C . ARG A 1 86 ? -3.522 2.062 5.181 1.00 96.69 86 ARG A C 1
ATOM 690 O O . ARG A 1 86 ? -4.193 2.354 6.169 1.00 96.69 86 ARG A O 1
ATOM 697 N N . ARG A 1 87 ? -3.272 0.796 4.834 1.00 96.19 87 ARG A N 1
ATOM 698 C CA . ARG A 1 87 ? -3.812 -0.357 5.583 1.00 96.19 87 ARG A CA 1
ATOM 699 C C . ARG A 1 87 ? -3.386 -0.334 7.051 1.00 96.19 87 ARG A C 1
ATOM 701 O O . ARG A 1 87 ? -4.207 -0.517 7.945 1.00 96.19 87 ARG A O 1
ATOM 708 N N . ALA A 1 88 ? -2.110 -0.065 7.321 1.00 97.44 88 ALA A N 1
ATOM 709 C CA . ALA A 1 88 ? -1.593 0.018 8.685 1.00 97.44 88 ALA A CA 1
ATOM 710 C C . ALA A 1 88 ? -2.187 1.197 9.474 1.00 97.44 88 ALA A C 1
ATOM 712 O O . ALA A 1 88 ? -2.287 1.151 10.701 1.00 97.44 88 ALA A O 1
ATOM 713 N N . HIS A 1 89 ? -2.542 2.290 8.801 1.00 97.75 89 HIS A N 1
ATOM 714 C CA . HIS A 1 89 ? -3.244 3.407 9.422 1.00 97.75 89 HIS A CA 1
ATOM 715 C C . HIS A 1 89 ? -4.697 3.047 9.7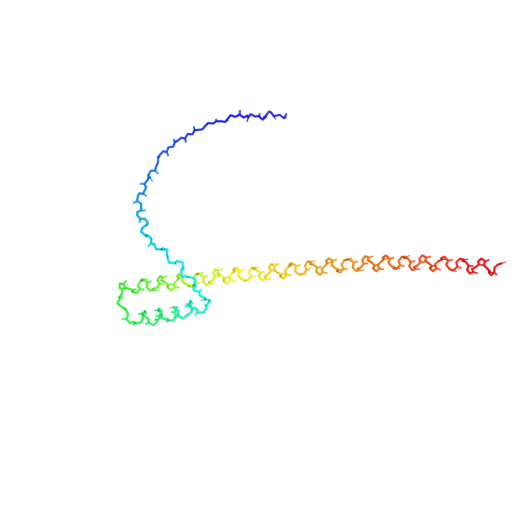60 1.00 97.75 89 HIS A C 1
ATOM 717 O O . HIS A 1 89 ? -5.126 3.288 10.886 1.00 97.75 89 HIS A O 1
ATOM 723 N N . GLU A 1 90 ? -5.422 2.416 8.836 1.00 97.44 90 GLU A N 1
ATOM 724 C CA . GLU A 1 90 ? -6.805 1.963 9.048 1.00 97.44 90 GLU A CA 1
ATOM 725 C C . GLU A 1 90 ? -6.907 0.986 10.225 1.00 97.44 90 GLU A C 1
ATOM 727 O O . GLU A 1 90 ? -7.691 1.214 11.145 1.00 97.44 90 GLU A O 1
ATOM 732 N N . LEU A 1 91 ? -6.023 -0.015 10.282 1.00 97.62 91 LEU A N 1
ATOM 733 C CA . LEU A 1 91 ? -5.967 -0.964 11.399 1.00 97.62 91 LEU A CA 1
ATOM 734 C C . LEU A 1 91 ? -5.733 -0.276 12.752 1.00 97.62 91 LEU A C 1
ATOM 736 O O . LEU A 1 91 ? -6.351 -0.635 13.751 1.00 97.62 91 LEU A O 1
ATOM 740 N N . ARG A 1 92 ? -4.872 0.750 12.803 1.00 97.44 92 ARG A N 1
ATOM 741 C CA . ARG A 1 92 ? -4.630 1.520 14.037 1.00 97.44 92 ARG A CA 1
ATOM 742 C C . ARG A 1 92 ? -5.851 2.322 14.482 1.00 97.44 92 ARG A C 1
ATOM 744 O O . ARG A 1 92 ? -6.035 2.531 15.682 1.00 97.44 92 ARG A O 1
ATOM 751 N N . LEU A 1 93 ? -6.664 2.808 13.545 1.00 97.88 93 LEU A N 1
ATOM 752 C CA . LEU A 1 93 ? -7.914 3.491 13.877 1.00 97.88 93 LEU A CA 1
ATOM 753 C C . LEU A 1 93 ? -8.951 2.511 14.428 1.00 97.88 93 LEU A C 1
ATOM 755 O O . LEU A 1 93 ? -9.617 2.830 15.413 1.00 97.88 93 LEU A O 1
ATOM 759 N N . GLU A 1 94 ? -9.061 1.325 13.832 1.00 97.38 94 GLU A N 1
ATOM 760 C CA . GLU A 1 94 ? -9.958 0.274 14.317 1.00 97.38 94 GLU A CA 1
ATOM 761 C C . GLU A 1 94 ? -9.574 -0.210 15.716 1.00 97.38 94 GLU A C 1
ATOM 763 O O . GLU A 1 94 ? -10.443 -0.285 16.583 1.00 97.38 94 GLU A O 1
ATOM 768 N N . ASP A 1 95 ? -8.284 -0.447 15.966 1.00 98.00 95 ASP A N 1
ATOM 769 C CA . ASP A 1 95 ? -7.771 -0.819 17.289 1.00 98.00 95 ASP A CA 1
ATOM 770 C C . ASP A 1 95 ? -8.085 0.260 18.338 1.00 98.00 95 ASP A C 1
ATOM 772 O O . ASP A 1 95 ? -8.630 -0.026 19.405 1.00 98.00 95 ASP A O 1
ATOM 776 N N . ARG A 1 96 ? -7.859 1.538 18.005 1.00 97.62 96 ARG A N 1
ATOM 777 C CA . ARG A 1 96 ? -8.216 2.653 18.896 1.00 97.62 96 ARG A CA 1
ATOM 778 C C . ARG A 1 96 ? -9.716 2.700 19.193 1.00 97.62 96 ARG A C 1
ATOM 780 O O . ARG A 1 96 ? -10.109 2.992 20.327 1.00 97.62 96 ARG A O 1
ATOM 787 N N . ARG A 1 97 ? -10.558 2.459 18.183 1.00 97.56 97 ARG A N 1
ATOM 788 C CA . ARG A 1 97 ? -12.014 2.410 18.354 1.00 97.56 97 ARG A CA 1
ATOM 789 C C . ARG A 1 97 ? -12.394 1.282 19.308 1.00 97.56 97 ARG A C 1
ATOM 791 O O . ARG A 1 97 ? -13.094 1.540 20.280 1.00 97.56 97 ARG A O 1
ATOM 798 N N . LEU A 1 98 ? -11.853 0.085 19.086 1.00 97.88 98 LEU A N 1
ATOM 799 C CA . LEU A 1 98 ? -12.110 -1.084 19.923 1.00 97.88 98 LEU A CA 1
ATOM 800 C C . LEU A 1 98 ? -11.717 -0.831 21.385 1.00 97.88 98 LEU A C 1
ATOM 802 O O . LEU A 1 98 ? -12.522 -1.053 22.282 1.00 97.88 98 LEU A O 1
ATOM 806 N N . GLN A 1 99 ? -10.530 -0.274 21.630 1.00 97.94 99 GLN A N 1
ATOM 807 C CA . GLN A 1 99 ? -10.078 0.073 22.983 1.00 97.94 99 GLN A CA 1
ATOM 808 C C . GLN A 1 99 ? -10.987 1.105 23.664 1.00 97.94 99 GLN A C 1
ATOM 810 O O . GLN A 1 99 ? -11.212 1.050 24.875 1.00 97.94 99 GLN A O 1
ATOM 815 N N . THR A 1 100 ? -11.515 2.061 22.897 1.00 97.62 100 THR A N 1
ATOM 816 C CA . THR A 1 100 ? -12.442 3.074 23.418 1.00 97.62 100 THR A CA 1
ATOM 817 C C . THR A 1 100 ? -13.772 2.443 23.821 1.00 97.62 100 THR A C 1
ATOM 819 O O . THR A 1 100 ? -14.273 2.732 24.913 1.00 97.62 100 THR A O 1
ATOM 822 N N . ASP A 1 101 ? -14.301 1.556 22.978 1.00 97.75 101 ASP A N 1
ATOM 823 C CA . ASP A 1 101 ? -15.542 0.822 23.223 1.00 97.75 101 ASP A CA 1
ATOM 824 C C . ASP A 1 101 ? -15.388 -0.112 24.435 1.00 97.75 101 ASP A C 1
ATOM 826 O O . ASP A 1 101 ? -16.203 -0.076 25.356 1.00 97.75 101 ASP A O 1
ATOM 830 N N . GLU A 1 102 ? -14.283 -0.856 24.529 1.00 97.62 102 GLU A N 1
ATOM 831 C CA . GLU A 1 102 ? -13.976 -1.708 25.686 1.00 97.62 102 GLU A CA 1
ATOM 832 C C . GLU A 1 102 ? -13.865 -0.906 26.989 1.00 97.62 102 GLU A C 1
ATOM 834 O O . GLU A 1 102 ? -14.405 -1.299 28.030 1.00 97.62 102 GLU A O 1
ATOM 839 N N . ALA A 1 103 ? -13.187 0.245 26.953 1.00 97.62 103 ALA A N 1
ATOM 840 C CA . ALA A 1 103 ? -13.063 1.113 28.116 1.00 97.62 103 ALA A CA 1
ATOM 841 C C . ALA A 1 103 ? -14.421 1.696 28.536 1.00 97.62 103 ALA A C 1
ATOM 843 O O . ALA A 1 103 ? -14.687 1.842 29.733 1.00 97.62 103 ALA A O 1
ATOM 844 N N . HIS A 1 104 ? -15.275 2.042 27.572 1.00 97.69 104 HIS A N 1
ATOM 845 C CA . HIS A 1 104 ? -16.641 2.482 27.828 1.00 97.69 104 HIS A CA 1
ATOM 846 C C . HIS A 1 104 ? -17.474 1.371 28.479 1.00 97.69 104 HIS A C 1
ATOM 848 O O . HIS A 1 104 ? -18.050 1.586 29.549 1.00 97.69 104 HIS A O 1
ATOM 854 N N . ASP A 1 105 ? -17.461 0.172 27.905 1.00 97.81 105 ASP A N 1
ATOM 855 C CA . ASP A 1 105 ? -18.196 -0.985 28.410 1.00 97.81 105 ASP A CA 1
ATOM 856 C C . ASP A 1 105 ? -17.762 -1.383 29.813 1.00 97.81 105 ASP A C 1
ATOM 858 O O . ASP A 1 105 ? -18.598 -1.714 30.656 1.00 97.81 105 ASP A O 1
ATOM 862 N N . LYS A 1 106 ? -16.460 -1.308 30.100 1.00 98.06 106 LYS A N 1
ATOM 863 C CA . LYS A 1 106 ? -15.941 -1.536 31.446 1.00 98.06 106 LYS A CA 1
ATOM 864 C C . LYS A 1 106 ? -16.525 -0.537 32.443 1.00 98.06 106 LYS A C 1
ATOM 866 O O . LYS A 1 106 ? -17.058 -0.951 33.467 1.00 98.06 106 LYS A O 1
ATOM 871 N N . ARG A 1 107 ? -16.498 0.765 32.128 1.00 97.75 107 ARG A N 1
ATOM 872 C CA . ARG A 1 107 ? -17.071 1.804 33.006 1.00 97.75 107 ARG A CA 1
ATOM 873 C C . ARG A 1 107 ? -18.569 1.607 33.223 1.00 97.75 107 ARG A C 1
ATOM 875 O O . ARG A 1 107 ? -19.051 1.801 34.336 1.00 97.75 107 ARG A O 1
ATOM 882 N N . MET A 1 108 ? -19.296 1.211 32.181 1.00 98.00 108 MET A N 1
ATOM 883 C CA . MET A 1 108 ? -20.726 0.927 32.272 1.00 98.00 108 MET A CA 1
ATOM 884 C C . MET A 1 108 ? -21.000 -0.277 33.179 1.00 98.00 108 MET A C 1
ATOM 886 O O . MET A 1 108 ? -21.826 -0.180 34.085 1.00 98.00 108 MET A O 1
ATOM 890 N N . LYS A 1 109 ? -20.278 -1.386 32.984 1.00 97.69 109 LYS A N 1
ATOM 891 C CA . LYS A 1 109 ? -20.387 -2.582 33.833 1.00 97.69 109 LYS A CA 1
ATOM 892 C C . LYS A 1 109 ? -20.069 -2.255 35.289 1.00 97.69 109 LYS A C 1
ATOM 894 O O . LYS A 1 109 ? -20.867 -2.583 36.161 1.00 97.69 109 LYS A O 1
ATOM 899 N N . ASP A 1 110 ? -18.967 -1.552 35.545 1.00 97.50 110 ASP A N 1
ATOM 900 C CA . ASP A 1 110 ? -18.567 -1.139 36.895 1.00 97.50 110 ASP A CA 1
ATOM 901 C C . ASP A 1 110 ? -19.641 -0.263 37.561 1.00 97.50 110 ASP A C 1
ATOM 903 O O . ASP A 1 110 ? -19.932 -0.424 38.745 1.00 97.50 1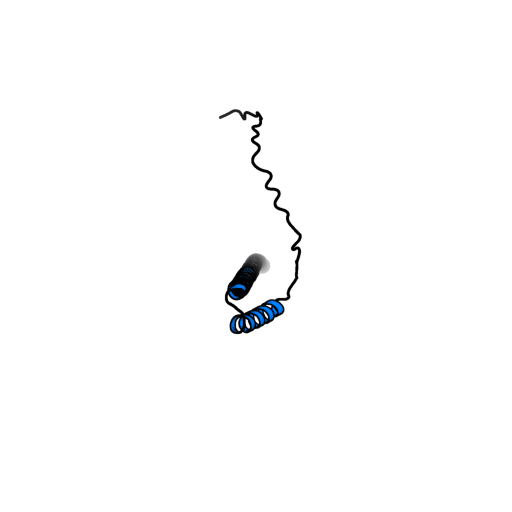10 ASP A O 1
ATOM 907 N N . CYS A 1 111 ? -20.265 0.647 36.805 1.00 97.12 111 CYS A N 1
ATOM 908 C CA . CYS A 1 111 ? -21.370 1.471 37.292 1.00 97.12 111 CYS A CA 1
ATOM 909 C C . CYS A 1 111 ? -22.585 0.616 37.687 1.00 97.12 111 CYS A C 1
ATOM 911 O O . CYS A 1 111 ? -23.094 0.744 38.800 1.00 97.12 111 CYS A O 1
ATOM 913 N N . ILE A 1 112 ? -23.007 -0.298 36.808 1.00 96.69 112 ILE A N 1
ATOM 914 C CA . ILE A 1 112 ? -24.133 -1.206 37.064 1.00 96.69 112 ILE A CA 1
ATOM 915 C C . ILE A 1 112 ? -23.858 -2.069 38.299 1.00 96.69 112 ILE A C 1
ATOM 917 O O . ILE A 1 112 ? -24.727 -2.188 39.162 1.00 96.69 112 ILE A O 1
ATOM 921 N N . PHE A 1 113 ? -22.651 -2.628 38.427 1.00 96.81 113 PHE A N 1
ATOM 922 C CA . PHE A 1 113 ? -22.282 -3.433 39.591 1.00 96.81 113 PHE A CA 1
ATOM 923 C C . PHE A 1 113 ? -22.402 -2.647 40.898 1.00 96.81 113 PHE A C 1
ATOM 925 O O . PHE A 1 113 ? -22.999 -3.153 41.846 1.00 96.81 113 PHE A O 1
ATOM 932 N N . ARG A 1 114 ? -21.932 -1.393 40.937 1.00 96.00 114 ARG A N 1
ATOM 933 C CA . ARG A 1 114 ? -22.057 -0.539 42.132 1.00 96.00 114 ARG A CA 1
ATOM 934 C C . ARG A 1 114 ? -23.510 -0.268 42.513 1.00 96.00 114 ARG A C 1
ATOM 936 O O . ARG A 1 114 ? -23.840 -0.310 43.693 1.00 96.00 114 ARG A O 1
ATOM 943 N N . ILE A 1 115 ? -24.377 -0.010 41.531 1.00 95.56 115 ILE A N 1
ATOM 944 C CA . ILE A 1 115 ? -25.810 0.211 41.778 1.00 95.56 115 ILE A CA 1
ATOM 945 C C . ILE A 1 115 ? -26.446 -1.054 42.367 1.00 95.56 115 ILE A C 1
ATOM 947 O O . ILE A 1 115 ? -27.178 -0.979 43.351 1.00 95.56 115 ILE A O 1
ATOM 951 N N . LEU A 1 116 ? -26.139 -2.224 41.800 1.00 94.56 116 LEU A N 1
ATOM 952 C CA . LEU A 1 116 ? -26.666 -3.500 42.287 1.00 94.56 116 LEU A CA 1
ATOM 953 C C . LEU A 1 116 ? -26.174 -3.836 43.703 1.00 94.56 116 LEU A C 1
ATOM 955 O O . LEU A 1 116 ? -26.933 -4.388 44.498 1.00 94.56 116 LEU A O 1
ATOM 959 N N . GLU A 1 117 ? -24.923 -3.513 44.036 1.00 94.19 117 GLU A N 1
ATOM 960 C CA . GLU A 1 117 ? -24.393 -3.677 45.395 1.00 94.19 117 GLU A CA 1
ATOM 961 C C . GLU A 1 117 ? -25.103 -2.770 46.405 1.00 94.19 117 GLU A C 1
ATOM 963 O O . GLU A 1 117 ? -25.488 -3.243 47.475 1.00 94.19 117 GLU A O 1
ATOM 968 N N . GLN A 1 118 ? -25.339 -1.501 46.057 1.00 91.88 118 GLN A N 1
ATOM 969 C CA . GLN A 1 118 ? -26.087 -0.568 46.908 1.00 91.88 118 GLN A CA 1
ATOM 970 C C . GLN A 1 118 ? -27.519 -1.053 47.155 1.00 91.88 118 GLN A C 1
ATOM 972 O O . GLN A 1 118 ? -27.946 -1.130 48.304 1.00 91.88 118 GLN A O 1
ATOM 977 N N . GLN A 1 119 ? -28.222 -1.484 46.104 1.00 89.44 119 GLN A N 1
ATOM 978 C CA . GLN A 1 119 ? -29.578 -2.028 46.228 1.00 89.44 119 GLN A CA 1
ATOM 979 C C . GLN A 1 119 ? -29.629 -3.268 47.126 1.00 89.44 119 GLN A C 1
ATOM 981 O O . GLN A 1 119 ? -30.544 -3.410 47.934 1.00 89.44 119 GLN A O 1
ATOM 986 N N . LYS A 1 120 ? -28.638 -4.165 47.030 1.00 86.25 120 LYS A N 1
ATOM 987 C CA . LYS A 1 120 ? -28.560 -5.328 47.924 1.00 86.25 120 LYS A CA 1
ATOM 988 C C . LYS A 1 120 ? -28.427 -4.903 49.383 1.00 86.25 120 LYS A C 1
ATOM 990 O O . LYS A 1 120 ? -29.178 -5.416 50.206 1.00 86.25 120 LYS A O 1
ATOM 995 N N . LEU A 1 121 ? -27.530 -3.963 49.684 1.00 77.44 121 LEU A N 1
ATOM 996 C CA . LEU A 1 121 ? -27.317 -3.462 51.045 1.00 77.44 121 LEU A CA 1
ATOM 997 C C . LEU A 1 121 ? -28.582 -2.812 51.624 1.00 77.44 121 LEU A C 1
ATOM 999 O O . LEU A 1 121 ? -28.931 -3.096 52.768 1.00 77.44 121 LEU A O 1
ATOM 1003 N N . GLU A 1 122 ? -29.298 -2.018 50.825 1.00 76.31 122 GLU A N 1
ATOM 1004 C CA . GLU A 1 122 ? -30.556 -1.364 51.219 1.00 76.31 122 GLU A CA 1
ATOM 1005 C C . GLU A 1 122 ? -31.693 -2.359 51.491 1.00 76.31 122 GLU A C 1
ATOM 1007 O O . GLU A 1 122 ? -32.496 -2.135 52.388 1.00 76.31 122 GLU A O 1
ATOM 1012 N N . THR A 1 123 ? -31.760 -3.476 50.761 1.00 71.88 123 THR A N 1
ATOM 1013 C CA . THR A 1 123 ? -32.797 -4.508 50.981 1.00 71.88 123 THR A CA 1
ATOM 1014 C C . THR A 1 123 ? -32.513 -5.456 52.149 1.00 71.88 123 THR A C 1
ATOM 1016 O O . THR A 1 123 ? -33.409 -6.183 52.575 1.00 71.88 123 THR A O 1
ATOM 1019 N N . THR A 1 124 ? -31.272 -5.490 52.644 1.00 68.06 124 THR A N 1
ATOM 1020 C CA . THR A 1 124 ? -30.851 -6.345 53.770 1.00 68.06 124 THR A CA 1
ATOM 1021 C C . THR A 1 124 ? -30.758 -5.614 55.113 1.00 68.06 124 THR A C 1
ATOM 1023 O O . THR A 1 124 ? -30.464 -6.262 56.119 1.00 68.06 124 THR A O 1
ATOM 1026 N N . SER A 1 125 ? -30.981 -4.294 55.130 1.00 53.03 125 SER A N 1
ATOM 1027 C CA . SER A 1 125 ? -31.067 -3.459 56.338 1.00 53.03 125 SER A CA 1
ATOM 1028 C C . SER A 1 125 ? -32.510 -3.267 56.792 1.00 53.03 125 SER A C 1
ATOM 1030 O O . SER A 1 125 ? -32.658 -2.937 57.990 1.00 53.03 125 SER A O 1
#

Secondary structure (DSSP, 8-state):
--------------------------------HHHHHHHHHHHHHHHHHS-HHHHHHHHHHHHHHHHHHHHHHHHHHHHHHHHHHHHHHHHHHHHHHHHHHHHHHHHHHHHHHHHHHHHHHHHH-

Sequence (125 aa):
MSEIVSEEDDNSSEGDICERTTDEWSLEENYKEGDTDVVANGITSALLEVNDGDKAKYMYKMMRLQFEREHEEKKRVHATEEAETRRAHELRLEDRRLQTDEAHDKRMKDCIFRILEQQKLETTS

Organism: NCBI:txid1490495

Radius of gyration: 35.33 Å; chains: 1; bounding box: 62×59×95 Å

pLDDT: mean 77.6, std 20.21, range [38.09, 98.06]

Foldseek 3Di:
DDDDDDDDDDDDDDDDPPPPPPPDPPPPPPDDPVRLVVLLVVLVVVLVPDDPVCNVVSVVSNVVSVVVVVVVVVVVVVVVVVVVVVVVVVVVVVVVVVVVVVVVVVVVVVVVVVVVVVVVVVVVD